Protein AF-W4V482-F1 (afdb_monomer_lite)

Organism: NCBI:txid1294263

Structure (mmCIF, N/CA/C/O backbone):
data_AF-W4V482-F1
#
_entry.id   AF-W4V482-F1
#
loop_
_atom_site.group_PDB
_atom_site.id
_atom_site.type_symbol
_atom_site.label_atom_id
_atom_site.label_alt_id
_atom_site.label_comp_id
_atom_site.label_asym_id
_atom_site.label_entity_id
_atom_site.label_seq_id
_atom_site.pdbx_PDB_ins_code
_atom_site.Cartn_x
_atom_site.Cartn_y
_atom_site.Cartn_z
_atom_site.occupancy
_atom_site.B_iso_or_equiv
_atom_site.auth_seq_id
_atom_site.auth_comp_id
_atom_site.auth_asym_id
_atom_site.auth_atom_id
_atom_site.pdbx_PDB_model_num
ATOM 1 N N . MET A 1 1 ? 12.097 -6.099 -26.259 1.00 54.50 1 MET A N 1
ATOM 2 C CA . MET A 1 1 ? 13.506 -5.660 -26.321 1.00 54.50 1 MET A CA 1
ATOM 3 C C . MET A 1 1 ? 14.181 -6.195 -25.082 1.00 54.50 1 MET A C 1
ATOM 5 O O . MET A 1 1 ? 13.628 -6.004 -24.007 1.00 54.50 1 MET A O 1
ATOM 9 N N . GLU A 1 2 ? 15.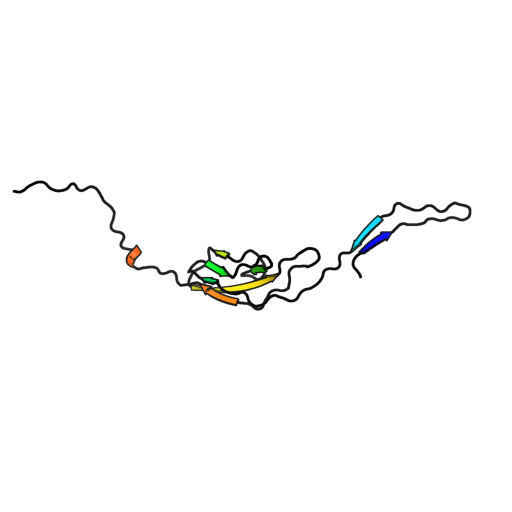287 -6.917 -25.224 1.00 67.75 2 GLU A N 1
ATOM 10 C CA . GLU A 1 2 ? 16.091 -7.333 -24.073 1.00 67.75 2 GLU A CA 1
ATOM 11 C C . GLU A 1 2 ? 16.817 -6.115 -23.491 1.00 67.75 2 GLU A C 1
ATOM 13 O O . GLU A 1 2 ? 17.141 -5.159 -24.208 1.00 67.75 2 GLU A O 1
ATOM 18 N N . GLY A 1 3 ? 17.001 -6.111 -22.171 1.00 71.81 3 GLY A N 1
ATOM 19 C CA . GLY A 1 3 ? 17.696 -5.028 -21.486 1.00 71.81 3 GLY A CA 1
ATOM 20 C C . GLY A 1 3 ? 19.156 -5.025 -21.911 1.00 71.81 3 GLY A C 1
ATOM 21 O O . GLY A 1 3 ? 19.752 -6.088 -22.056 1.00 71.81 3 GLY A O 1
ATOM 22 N N . GLY A 1 4 ? 19.734 -3.849 -22.130 1.00 80.06 4 GLY A N 1
ATOM 23 C CA . GLY A 1 4 ? 21.099 -3.765 -22.635 1.00 80.06 4 GLY A CA 1
ATOM 24 C C . GLY A 1 4 ? 21.568 -2.347 -22.914 1.00 80.06 4 GLY A C 1
ATOM 25 O O . GLY A 1 4 ? 20.787 -1.392 -22.905 1.00 80.06 4 GLY A O 1
ATOM 26 N N . ILE A 1 5 ? 22.872 -2.228 -23.149 1.00 86.06 5 ILE A N 1
ATOM 27 C CA . ILE A 1 5 ? 23.514 -1.003 -23.620 1.00 86.06 5 ILE A CA 1
ATOM 28 C C . ILE A 1 5 ? 23.703 -1.149 -25.126 1.00 86.06 5 ILE A C 1
ATOM 30 O O . ILE A 1 5 ? 24.362 -2.077 -25.589 1.00 86.06 5 ILE A O 1
ATOM 34 N N . TYR A 1 6 ? 23.116 -0.229 -25.878 1.00 88.69 6 TYR A N 1
ATOM 35 C CA . TYR A 1 6 ? 23.193 -0.186 -27.328 1.00 88.69 6 TYR A CA 1
ATOM 36 C C . TYR A 1 6 ? 24.152 0.926 -27.742 1.00 88.69 6 TYR A C 1
ATOM 38 O O . TYR A 1 6 ? 24.080 2.044 -27.225 1.00 88.69 6 TYR A O 1
ATOM 46 N N . TYR A 1 7 ? 25.040 0.610 -28.680 1.00 88.50 7 TYR A N 1
ATOM 47 C CA . TYR A 1 7 ? 26.017 1.539 -29.237 1.00 88.50 7 TYR A CA 1
ATOM 48 C C . TYR A 1 7 ? 25.620 1.867 -30.670 1.00 88.50 7 TYR A C 1
ATOM 50 O O . TYR A 1 7 ? 25.416 0.956 -31.472 1.00 88.50 7 TYR A O 1
ATOM 58 N N . TYR A 1 8 ? 25.533 3.151 -31.002 1.00 88.25 8 TYR A N 1
ATOM 59 C CA . TYR A 1 8 ? 25.344 3.588 -32.380 1.00 88.25 8 TYR A CA 1
ATOM 60 C C . TYR A 1 8 ? 26.412 4.607 -32.771 1.00 88.25 8 TYR A C 1
ATOM 62 O O . TYR A 1 8 ? 26.825 5.448 -31.972 1.00 88.25 8 TYR A O 1
ATOM 70 N N . TYR A 1 9 ? 26.875 4.496 -34.012 1.00 90.31 9 TYR A N 1
ATOM 71 C CA . TYR A 1 9 ? 27.755 5.451 -34.673 1.00 90.31 9 TYR A CA 1
ATOM 72 C C . TYR A 1 9 ? 27.462 5.409 -36.173 1.00 90.31 9 TYR A C 1
ATOM 74 O O . TYR A 1 9 ? 27.068 4.372 -36.710 1.00 90.31 9 TYR A O 1
ATOM 82 N N . CYS A 1 10 ? 27.627 6.537 -36.855 1.00 90.88 10 CYS A N 1
ATOM 83 C CA . CYS A 1 10 ? 27.490 6.597 -38.304 1.00 90.88 10 CYS A CA 1
ATOM 84 C C . CYS A 1 10 ? 28.866 6.407 -38.943 1.00 90.88 10 CYS A C 1
ATOM 86 O O . CYS A 1 10 ? 29.842 7.021 -38.511 1.00 90.88 10 CYS A O 1
ATOM 88 N N . LYS A 1 11 ? 28.938 5.579 -39.987 1.00 93.06 11 LYS A N 1
ATOM 89 C CA . LYS A 1 11 ? 30.116 5.453 -40.850 1.00 93.06 11 LYS A CA 1
ATOM 90 C C . LYS A 1 11 ? 29.823 6.162 -42.167 1.00 93.06 11 LYS A C 1
ATOM 92 O O . LYS A 1 11 ? 28.889 5.785 -42.868 1.00 93.06 11 LYS A O 1
ATOM 97 N N . LEU A 1 12 ? 30.617 7.172 -42.495 1.00 90.12 12 LEU A N 1
ATOM 98 C CA . LEU A 1 12 ? 30.524 7.912 -43.750 1.00 90.12 12 LEU A CA 1
ATOM 99 C C . LEU A 1 12 ? 31.642 7.436 -44.681 1.00 90.12 12 LEU A C 1
ATOM 101 O O . LEU A 1 12 ? 32.801 7.353 -44.275 1.00 90.12 12 LEU A O 1
ATOM 105 N N . SER A 1 13 ? 31.295 7.108 -45.923 1.00 89.69 13 SER A N 1
ATOM 106 C CA . SER A 1 13 ? 32.242 6.638 -46.939 1.00 89.69 13 SER A CA 1
ATOM 107 C C . SER A 1 13 ? 31.971 7.307 -48.279 1.00 89.69 13 SER A C 1
ATOM 109 O O . SER A 1 13 ? 30.818 7.377 -48.703 1.00 89.69 13 SER A O 1
ATOM 111 N N . ALA A 1 14 ? 33.034 7.732 -48.960 1.00 90.19 14 ALA A N 1
ATOM 112 C CA . ALA A 1 14 ? 32.999 8.240 -50.327 1.00 90.19 14 ALA A CA 1
ATOM 113 C C . ALA A 1 14 ? 34.051 7.501 -51.179 1.00 90.19 14 ALA A C 1
ATOM 115 O O . ALA A 1 14 ? 35.078 7.089 -50.634 1.00 90.19 14 ALA A O 1
ATOM 116 N N . PRO A 1 15 ? 33.827 7.301 -52.493 1.00 93.19 15 PRO A N 1
ATOM 117 C CA . PRO A 1 15 ? 34.799 6.635 -53.360 1.00 93.19 15 PRO A CA 1
ATOM 118 C C . PRO A 1 15 ? 36.168 7.327 -53.311 1.00 93.19 15 PRO A C 1
ATOM 120 O O . PRO A 1 15 ? 36.257 8.535 -53.507 1.00 93.19 15 PRO A O 1
ATOM 123 N N . GLY A 1 16 ? 37.231 6.565 -53.044 1.00 86.44 16 GLY A N 1
ATOM 124 C CA . GLY A 1 16 ? 38.604 7.084 -52.969 1.00 86.44 16 GLY A CA 1
ATOM 125 C C . GLY A 1 16 ? 38.973 7.802 -51.664 1.00 86.44 16 GLY A C 1
ATOM 126 O O . GLY A 1 16 ? 40.115 8.231 -51.533 1.00 86.44 16 GLY A O 1
ATOM 127 N N . ALA A 1 17 ? 38.054 7.911 -50.700 1.00 89.12 17 ALA A N 1
ATOM 128 C CA . ALA A 1 17 ? 38.327 8.459 -49.374 1.00 89.12 17 ALA A CA 1
ATOM 129 C C . ALA A 1 17 ? 38.371 7.352 -48.310 1.00 89.12 17 ALA A C 1
ATOM 131 O O . ALA A 1 17 ? 37.603 6.386 -48.364 1.00 89.12 17 ALA A O 1
ATOM 132 N N . GLU A 1 18 ? 39.232 7.518 -47.305 1.00 89.62 18 GLU A N 1
ATOM 133 C CA . GLU A 1 18 ? 39.174 6.693 -46.100 1.00 89.62 18 GLU A CA 1
ATOM 134 C C . GLU A 1 18 ? 37.852 6.958 -45.355 1.00 89.62 18 GLU A C 1
ATOM 136 O O . GLU A 1 18 ? 37.463 8.116 -45.174 1.00 89.62 18 GLU A O 1
ATOM 141 N N . PRO A 1 19 ? 37.111 5.914 -44.944 1.00 90.19 19 PRO A N 1
ATOM 142 C CA . PRO A 1 19 ? 35.843 6.098 -44.257 1.00 90.19 19 PRO A CA 1
ATOM 143 C C . PRO A 1 19 ? 36.052 6.657 -42.846 1.00 90.19 19 PRO A C 1
ATOM 145 O O . PRO A 1 19 ? 36.910 6.188 -42.102 1.00 90.19 19 PRO A O 1
ATOM 148 N N . VAL A 1 20 ? 35.194 7.593 -42.443 1.00 91.31 20 VAL A N 1
ATOM 149 C CA . VAL A 1 20 ? 35.236 8.225 -41.116 1.00 91.31 20 VAL A CA 1
ATOM 150 C C . VAL A 1 20 ? 34.024 7.784 -40.297 1.00 91.31 20 VAL A C 1
ATOM 152 O O . VAL A 1 20 ? 32.920 7.638 -40.827 1.00 91.31 20 VAL A O 1
ATOM 155 N N . CYS A 1 21 ? 34.226 7.559 -38.999 1.00 89.12 21 CYS A N 1
ATOM 156 C CA . CYS A 1 21 ? 33.159 7.229 -38.053 1.00 89.12 21 CYS A CA 1
ATOM 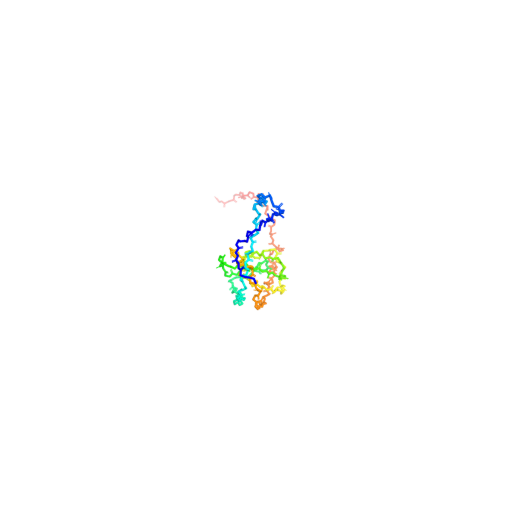157 C C . CYS A 1 21 ? 32.841 8.433 -37.157 1.00 89.12 21 CYS A C 1
ATOM 159 O O . CYS A 1 21 ? 33.743 9.177 -36.775 1.00 89.12 21 CYS A O 1
ATOM 161 N N . THR A 1 22 ? 31.571 8.618 -36.794 1.00 90.88 22 THR A N 1
ATOM 162 C CA . THR A 1 22 ? 31.182 9.597 -35.766 1.00 90.88 22 THR A CA 1
ATOM 163 C C . THR A 1 22 ? 31.606 9.131 -34.374 1.00 90.88 22 THR A C 1
ATOM 165 O O . THR A 1 22 ? 31.973 7.973 -34.167 1.00 90.88 22 THR A O 1
ATOM 168 N N . ASN A 1 23 ? 31.483 10.017 -33.385 1.00 88.88 23 ASN A N 1
ATOM 169 C CA . ASN A 1 23 ? 31.520 9.613 -31.986 1.00 88.88 23 ASN A CA 1
ATOM 170 C C . ASN A 1 23 ? 30.454 8.539 -31.706 1.00 88.88 23 ASN A C 1
ATOM 172 O O . ASN A 1 23 ? 29.371 8.540 -32.299 1.00 88.88 23 ASN A O 1
ATOM 176 N N . VAL A 1 24 ? 30.782 7.628 -30.792 1.00 90.69 24 VAL A N 1
ATOM 177 C CA . VAL A 1 24 ? 29.856 6.597 -30.326 1.00 90.69 24 VAL A CA 1
ATOM 178 C C . VAL A 1 24 ? 28.868 7.230 -29.357 1.00 90.69 24 VAL A C 1
ATOM 180 O O . VAL A 1 24 ? 29.260 7.928 -28.419 1.00 90.69 24 VAL A O 1
ATOM 183 N N . SER A 1 25 ? 27.589 6.954 -29.563 1.00 87.81 25 SER A N 1
ATOM 184 C CA . SER A 1 25 ? 26.525 7.313 -28.636 1.00 87.81 25 SER A CA 1
ATOM 185 C C . SER A 1 25 ? 25.937 6.056 -28.004 1.00 87.81 25 SER A C 1
ATOM 187 O O . SER A 1 25 ? 25.803 5.015 -28.653 1.00 87.81 25 SER A O 1
ATOM 189 N N . THR A 1 26 ? 25.608 6.149 -26.717 1.00 88.00 26 THR A N 1
ATOM 190 C CA . THR A 1 26 ? 25.116 5.029 -25.912 1.00 88.00 26 THR A CA 1
ATOM 191 C C . THR A 1 26 ? 23.650 5.227 -25.546 1.00 88.00 26 THR A C 1
ATOM 193 O O . THR A 1 26 ? 23.232 6.312 -25.145 1.00 88.00 26 THR A O 1
ATOM 196 N N . VAL A 1 27 ? 22.857 4.162 -25.670 1.00 85.44 27 VAL A N 1
ATOM 197 C CA . VAL A 1 27 ? 21.467 4.110 -25.199 1.00 85.44 27 VAL A CA 1
ATOM 198 C C . VAL A 1 27 ? 21.323 2.930 -24.253 1.00 85.44 27 VAL A C 1
ATOM 200 O O . VAL A 1 27 ? 21.572 1.789 -24.634 1.00 85.44 27 VAL A O 1
ATOM 203 N N . THR A 1 28 ? 20.897 3.194 -23.021 1.00 79.00 28 THR A N 1
ATOM 204 C CA . THR A 1 28 ? 20.632 2.146 -22.031 1.00 79.00 28 THR A CA 1
ATOM 205 C C . THR A 1 28 ? 19.144 1.829 -22.009 1.00 79.00 28 THR A C 1
ATOM 207 O O . THR A 1 28 ? 18.336 2.668 -21.614 1.00 79.00 28 THR A O 1
ATOM 210 N N . VAL A 1 29 ? 18.781 0.603 -22.379 1.00 78.56 29 VAL A N 1
ATOM 211 C CA . VAL A 1 29 ? 17.410 0.093 -22.272 1.00 78.56 29 VAL A CA 1
ATOM 212 C C . VAL A 1 29 ? 17.317 -0.763 -21.017 1.00 78.56 29 VAL A C 1
ATOM 214 O O . VAL A 1 29 ? 17.948 -1.816 -20.920 1.00 78.56 29 VAL A O 1
ATOM 217 N N . LYS A 1 30 ? 16.525 -0.319 -20.040 1.00 69.38 30 LYS A N 1
ATOM 218 C CA . LYS A 1 30 ? 16.211 -1.110 -18.846 1.00 69.38 30 LYS A CA 1
ATOM 219 C C . LYS A 1 30 ? 14.932 -1.900 -19.104 1.00 69.38 30 LYS A C 1
ATOM 221 O O . LYS A 1 30 ? 13.892 -1.305 -19.366 1.00 69.38 30 LYS A O 1
ATOM 226 N N . VAL A 1 31 ? 14.997 -3.227 -19.009 1.00 65.62 31 VAL A N 1
ATOM 227 C CA . VAL A 1 31 ? 13.788 -4.060 -18.995 1.00 65.62 31 VAL A CA 1
ATOM 228 C C . VAL A 1 31 ? 13.256 -4.105 -17.575 1.00 65.62 31 VAL A C 1
ATOM 230 O O . VAL A 1 31 ? 13.930 -4.584 -16.662 1.00 65.62 31 VAL A O 1
ATOM 233 N N . GLN A 1 32 ? 12.051 -3.573 -17.402 1.00 67.12 32 GLN A N 1
ATOM 234 C CA . GLN A 1 32 ? 11.344 -3.599 -16.133 1.00 67.12 32 GLN A CA 1
ATOM 235 C C . GLN A 1 32 ? 10.624 -4.932 -15.975 1.00 67.12 32 GLN A C 1
ATOM 237 O O . GLN A 1 32 ? 9.936 -5.388 -16.889 1.00 67.12 32 GLN A O 1
ATOM 242 N N . GLN A 1 33 ? 10.797 -5.565 -14.820 1.00 69.50 33 GLN A N 1
ATOM 243 C CA . GLN A 1 33 ? 10.148 -6.837 -14.524 1.00 69.50 33 GLN A CA 1
ATOM 244 C C . GLN A 1 33 ? 8.876 -6.599 -13.712 1.00 69.50 33 GLN A C 1
ATOM 246 O O . GLN A 1 33 ? 8.897 -5.966 -12.655 1.00 69.50 33 GLN A O 1
ATOM 251 N N . SER A 1 34 ? 7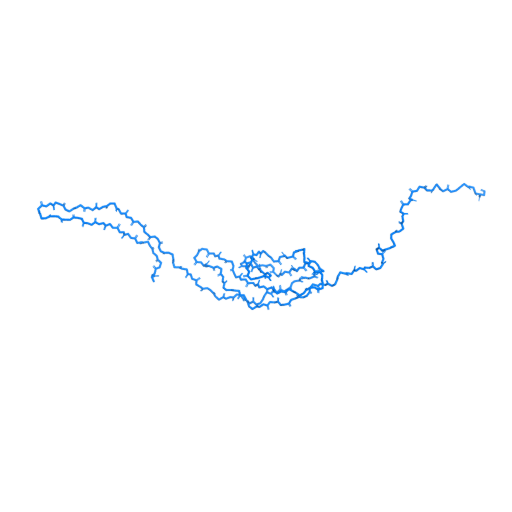.755 -7.124 -14.208 1.00 71.12 34 SER A N 1
ATOM 252 C CA . SER A 1 34 ? 6.496 -7.159 -13.468 1.00 71.12 34 SER A CA 1
ATOM 253 C C . SER A 1 34 ? 6.526 -8.282 -12.435 1.00 71.12 34 SER A C 1
ATOM 255 O O . SER A 1 34 ? 6.886 -9.414 -12.760 1.00 71.12 34 SER A O 1
ATOM 257 N N . ARG A 1 35 ? 6.078 -7.999 -11.212 1.00 84.75 35 ARG A N 1
ATOM 258 C CA . ARG A 1 35 ? 5.891 -8.996 -10.147 1.00 84.75 35 ARG A CA 1
ATOM 259 C C . ARG A 1 35 ? 4.426 -9.098 -9.741 1.00 84.75 35 ARG A C 1
ATOM 261 O O . ARG A 1 35 ? 3.663 -8.143 -9.897 1.00 84.75 35 ARG A O 1
ATOM 268 N N . LYS A 1 36 ? 4.051 -10.247 -9.177 1.00 91.38 36 LYS A N 1
ATOM 269 C CA . LYS A 1 36 ? 2.716 -10.464 -8.611 1.00 91.38 36 LYS A CA 1
ATOM 270 C C . LYS A 1 36 ? 2.475 -9.519 -7.424 1.00 91.38 36 LYS A C 1
ATOM 272 O O . LYS A 1 36 ? 3.410 -9.186 -6.694 1.00 91.38 36 LYS A O 1
ATOM 277 N N . ALA A 1 37 ? 1.223 -9.102 -7.247 1.00 95.31 37 ALA A N 1
ATOM 278 C CA . ALA A 1 37 ? 0.786 -8.361 -6.068 1.00 95.31 37 ALA A CA 1
ATOM 279 C C . ALA A 1 37 ? 1.024 -9.168 -4.774 1.00 95.31 37 ALA A C 1
ATOM 281 O O . ALA A 1 37 ? 0.975 -10.406 -4.812 1.00 95.31 37 ALA A O 1
ATOM 282 N N . PRO A 1 38 ? 1.267 -8.494 -3.636 1.00 96.88 38 PRO A N 1
ATOM 283 C CA . PRO A 1 38 ? 1.362 -9.164 -2.349 1.00 96.88 38 PRO A CA 1
ATOM 284 C C . PRO A 1 38 ? -0.008 -9.693 -1.887 1.00 96.88 38 PRO A C 1
ATOM 286 O O . PRO A 1 38 ? -1.048 -9.312 -2.435 1.00 96.88 38 PRO A O 1
ATOM 289 N N . PRO A 1 39 ? -0.029 -10.559 -0.858 1.00 97.56 39 PRO A N 1
ATOM 290 C CA . PRO A 1 39 ? -1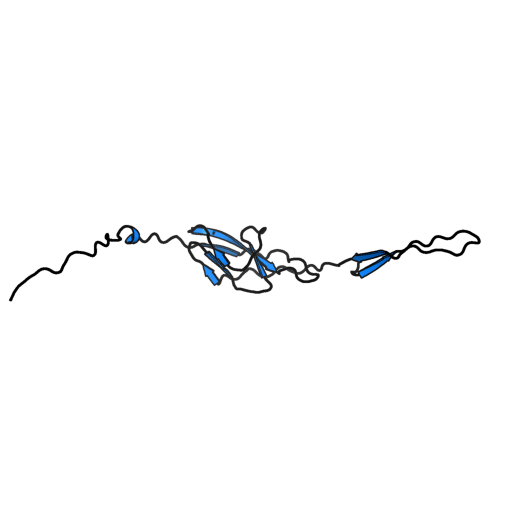.255 -10.920 -0.154 1.00 97.56 39 PRO A CA 1
ATOM 291 C C . PRO A 1 39 ? -1.960 -9.702 0.462 1.00 97.56 39 PRO A C 1
ATOM 293 O O . PRO A 1 39 ? -1.374 -8.626 0.596 1.00 97.56 39 PRO A O 1
ATOM 296 N N . VAL A 1 40 ? -3.212 -9.901 0.884 1.00 97.81 40 V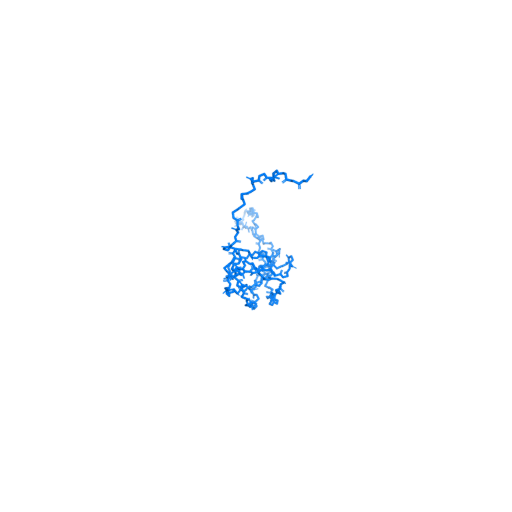AL A N 1
ATOM 297 C CA . VAL A 1 40 ? -3.971 -8.917 1.674 1.00 97.81 40 VAL A CA 1
ATOM 298 C C . VAL A 1 40 ? -3.138 -8.485 2.895 1.00 97.81 40 VAL A C 1
ATOM 300 O O . VAL A 1 40 ? -2.555 -9.351 3.557 1.00 97.81 40 VAL A O 1
ATOM 303 N N . PRO A 1 41 ? -3.060 -7.178 3.212 1.00 97.62 41 PRO A N 1
ATOM 304 C CA . PRO A 1 41 ? -2.304 -6.701 4.364 1.00 97.62 41 PRO A CA 1
ATOM 305 C C . PRO A 1 41 ? -2.843 -7.275 5.677 1.00 97.62 41 PRO A C 1
ATOM 307 O O . PRO A 1 41 ? -4.035 -7.537 5.828 1.00 97.62 41 PRO A O 1
ATOM 310 N N . VAL A 1 42 ? -1.953 -7.437 6.654 1.00 97.88 42 VAL A N 1
ATOM 311 C CA . VAL A 1 42 ? -2.294 -7.983 7.973 1.00 97.88 42 VAL A CA 1
ATOM 312 C C . VAL A 1 42 ? -2.449 -6.840 8.970 1.00 97.88 42 VAL A C 1
ATOM 314 O O . VAL A 1 42 ? -1.512 -6.070 9.182 1.00 97.88 42 VAL A O 1
ATOM 317 N N . LEU A 1 43 ? -3.625 -6.738 9.590 1.00 98.06 43 LEU A N 1
ATOM 318 C CA . LEU A 1 43 ? -3.896 -5.776 10.660 1.00 98.06 43 LEU A CA 1
ATOM 319 C C . LEU A 1 43 ? -3.171 -6.184 11.950 1.00 98.06 43 LEU A C 1
ATOM 321 O O . LEU A 1 43 ? -3.249 -7.341 12.357 1.00 98.06 43 LEU A O 1
ATOM 325 N N . VAL A 1 44 ? -2.513 -5.229 12.610 1.00 98.12 44 VAL A N 1
ATOM 326 C CA . VAL A 1 44 ? -1.881 -5.419 13.928 1.00 98.12 44 VAL A CA 1
ATOM 327 C C . VAL A 1 44 ? -2.691 -4.741 15.026 1.00 98.12 44 VAL A C 1
ATOM 329 O O . VAL A 1 44 ? -2.995 -5.367 16.038 1.00 98.12 44 VAL A O 1
ATOM 332 N N . SER A 1 45 ? -3.057 -3.470 14.846 1.00 97.00 45 SER A N 1
ATOM 333 C CA . SER A 1 45 ? -3.865 -2.738 15.823 1.00 97.00 45 SER A CA 1
ATOM 334 C C . SER A 1 45 ? -4.718 -1.657 15.169 1.00 97.00 45 SER A C 1
ATOM 336 O O . SER A 1 45 ? -4.436 -1.183 14.065 1.00 97.00 45 SER A O 1
ATOM 338 N N . ILE A 1 46 ? -5.788 -1.279 15.865 1.00 97.31 46 ILE A N 1
ATOM 339 C CA . ILE A 1 46 ? -6.711 -0.232 15.442 1.00 97.31 46 ILE A CA 1
ATOM 340 C C . ILE A 1 46 ? -7.147 0.592 16.653 1.00 97.31 46 ILE A C 1
ATOM 342 O O . ILE A 1 46 ? -7.466 0.044 17.708 1.00 97.31 46 ILE A O 1
ATOM 346 N N . THR A 1 47 ? -7.141 1.912 16.506 1.00 96.38 47 THR A N 1
ATOM 347 C CA . THR A 1 47 ? -7.637 2.874 17.502 1.00 96.38 47 THR A CA 1
ATOM 348 C C . THR A 1 47 ? -8.776 3.693 16.877 1.00 96.38 47 THR A C 1
ATOM 350 O O . THR A 1 47 ? -9.152 3.452 15.722 1.00 96.38 47 THR A O 1
ATOM 353 N N . PRO A 1 48 ? -9.386 4.650 17.600 1.00 97.19 48 PRO A N 1
ATOM 354 C CA . PRO A 1 48 ? -10.340 5.566 16.982 1.00 97.19 48 PRO A CA 1
ATOM 355 C C . PRO A 1 48 ? -9.733 6.421 15.862 1.00 97.19 48 PRO A C 1
ATOM 357 O O . PRO A 1 48 ? -10.439 6.847 14.961 1.00 97.19 48 PRO A O 1
ATOM 360 N N . ASP A 1 49 ? -8.429 6.661 15.896 1.00 97.25 49 ASP A N 1
ATOM 361 C CA . ASP A 1 49 ? -7.740 7.612 15.026 1.00 97.25 49 ASP A CA 1
ATOM 362 C C . ASP A 1 49 ? -6.526 7.027 14.297 1.00 97.25 49 ASP A C 1
ATOM 364 O O . ASP A 1 49 ? -5.807 7.758 13.609 1.00 97.25 49 ASP A O 1
ATOM 368 N N . SER A 1 50 ? -6.286 5.719 14.414 1.00 97.56 50 SER A N 1
ATOM 369 C CA . SER A 1 50 ? -5.160 5.074 13.755 1.00 97.56 50 SER A CA 1
ATOM 370 C C . SER A 1 50 ? -5.402 3.623 13.349 1.00 97.56 50 SER A C 1
ATOM 372 O O . SER A 1 50 ? -6.213 2.906 13.937 1.00 97.56 50 SER A O 1
ATOM 374 N N . ILE A 1 51 ? -4.663 3.200 12.325 1.00 98.50 51 ILE A N 1
ATOM 375 C CA . ILE A 1 51 ? -4.546 1.819 11.852 1.00 98.50 51 ILE A CA 1
ATOM 376 C C . ILE A 1 51 ? -3.053 1.494 11.782 1.00 98.50 51 ILE A C 1
ATOM 378 O O . ILE A 1 51 ? -2.288 2.242 11.170 1.00 98.50 51 ILE A O 1
ATOM 382 N N . THR A 1 52 ? -2.651 0.369 12.373 1.00 98.38 52 THR A N 1
ATOM 383 C CA . THR A 1 52 ? -1.288 -0.168 12.264 1.00 98.38 52 THR A CA 1
ATOM 384 C C . THR A 1 52 ? -1.327 -1.545 11.616 1.00 98.38 52 THR A C 1
ATOM 386 O O . THR A 1 52 ? -2.041 -2.443 12.070 1.00 98.38 52 THR A O 1
ATOM 389 N N . LEU A 1 53 ? -0.550 -1.708 10.550 1.00 98.50 53 LEU A N 1
ATOM 390 C CA . LEU A 1 53 ? -0.390 -2.955 9.806 1.00 98.50 53 LEU A CA 1
ATOM 391 C C . LEU A 1 53 ? 0.908 -3.656 10.207 1.00 98.50 53 LEU A C 1
ATOM 393 O O . LEU A 1 53 ? 1.776 -3.065 10.849 1.00 98.50 53 LEU A O 1
ATOM 397 N N . LYS A 1 54 ? 1.053 -4.922 9.815 1.00 98.06 54 LYS A N 1
ATOM 398 C CA . LYS A 1 54 ? 2.308 -5.653 9.995 1.00 98.06 54 LYS A CA 1
ATOM 399 C C . LYS A 1 54 ? 3.427 -4.940 9.236 1.00 98.06 54 LYS A C 1
ATOM 401 O O . LYS A 1 54 ? 3.305 -4.697 8.039 1.00 98.06 54 LYS A O 1
ATOM 406 N N . ASP A 1 55 ? 4.512 -4.628 9.931 1.00 95.56 55 ASP A N 1
ATOM 407 C CA . ASP A 1 55 ? 5.673 -4.011 9.300 1.00 95.56 55 ASP A CA 1
ATOM 408 C C . ASP A 1 55 ? 6.444 -5.039 8.456 1.00 95.56 55 ASP A C 1
ATOM 410 O O . ASP A 1 55 ? 6.720 -6.155 8.905 1.00 95.56 55 ASP A O 1
ATOM 414 N N . ASP A 1 56 ? 6.747 -4.659 7.219 1.00 95.62 56 ASP A N 1
ATOM 415 C CA . ASP A 1 56 ? 7.552 -5.415 6.262 1.00 95.62 56 ASP A CA 1
ATOM 416 C C . ASP A 1 56 ? 8.283 -4.400 5.383 1.00 95.62 56 ASP A C 1
ATOM 418 O O . ASP A 1 56 ? 7.656 -3.599 4.690 1.00 95.62 56 ASP A O 1
ATOM 422 N N . GLN A 1 57 ? 9.615 -4.444 5.401 1.00 93.50 57 GLN A N 1
ATOM 423 C CA . GLN A 1 57 ? 10.471 -3.490 4.692 1.00 93.50 57 GLN A CA 1
ATOM 424 C C . GLN A 1 57 ? 10.280 -3.509 3.170 1.00 93.50 57 GLN A C 1
ATOM 426 O O . GLN A 1 57 ? 10.678 -2.567 2.487 1.00 93.50 57 GLN A O 1
ATOM 431 N N . ASN A 1 58 ? 9.678 -4.568 2.628 1.00 95.19 58 ASN A N 1
ATOM 432 C CA . ASN A 1 58 ? 9.422 -4.699 1.201 1.00 95.19 58 ASN A CA 1
ATOM 433 C C . ASN A 1 58 ? 8.024 -4.229 0.800 1.00 95.19 58 ASN A C 1
ATOM 435 O O . ASN A 1 58 ? 7.715 -4.262 -0.393 1.00 95.19 58 ASN A O 1
ATOM 439 N N . LEU A 1 59 ? 7.176 -3.823 1.751 1.00 97.44 59 LEU A N 1
ATOM 440 C CA . LEU A 1 59 ? 5.808 -3.388 1.501 1.00 97.44 59 LEU A CA 1
ATOM 441 C C . LEU A 1 59 ? 5.621 -1.898 1.772 1.00 97.44 59 LEU A C 1
ATOM 443 O O . LEU A 1 59 ? 6.157 -1.318 2.711 1.00 97.44 59 LEU A O 1
ATOM 447 N N . GLU A 1 60 ? 4.768 -1.300 0.956 1.00 98.12 60 GLU A N 1
ATOM 448 C CA . GLU A 1 60 ? 4.164 -0.005 1.218 1.00 98.12 60 GLU A CA 1
ATOM 449 C C . GLU A 1 60 ? 2.644 -0.120 1.134 1.00 98.12 60 GLU A C 1
ATOM 451 O O . GLU A 1 60 ? 2.089 -0.996 0.462 1.00 98.12 60 GLU A O 1
ATOM 456 N N . TYR A 1 61 ? 1.965 0.783 1.830 1.00 98.62 61 TYR A N 1
ATOM 457 C CA . TYR A 1 61 ? 0.537 0.713 2.081 1.00 98.62 61 TYR A CA 1
ATOM 458 C C . TYR A 1 61 ? -0.172 1.992 1.664 1.00 98.62 61 TYR A C 1
ATOM 460 O O . TYR A 1 61 ? 0.406 3.081 1.678 1.00 98.62 61 TYR A O 1
ATOM 468 N N . SER A 1 62 ? -1.454 1.876 1.331 1.00 98.62 62 SER A N 1
ATOM 469 C CA . SER A 1 62 ? -2.272 3.009 0.906 1.00 98.62 62 SER A CA 1
ATOM 470 C C . SER A 1 62 ? -3.719 2.879 1.373 1.00 98.62 62 SER A C 1
ATOM 472 O O . SER A 1 62 ? -4.264 1.778 1.374 1.00 98.62 62 SER A O 1
ATOM 474 N N . LEU A 1 63 ? -4.348 4.010 1.725 1.00 98.31 63 LEU A N 1
ATOM 475 C CA . LEU A 1 63 ? -5.792 4.080 2.011 1.00 98.31 63 LEU A CA 1
ATOM 476 C C . LEU A 1 63 ? -6.638 4.477 0.792 1.00 98.31 63 LEU A C 1
ATOM 478 O O . LEU A 1 63 ? -7.858 4.354 0.815 1.00 98.31 63 LEU A O 1
ATOM 482 N N . ASP A 1 64 ? -6.003 5.010 -0.253 1.00 96.69 64 ASP A N 1
ATOM 483 C CA . ASP A 1 64 ? -6.666 5.552 -1.446 1.00 96.69 64 ASP A CA 1
ATOM 484 C C . ASP A 1 64 ? -6.194 4.882 -2.749 1.00 96.69 64 ASP A C 1
ATOM 486 O O . ASP A 1 64 ? -6.649 5.248 -3.833 1.00 96.69 64 ASP A O 1
ATOM 490 N N . GLY A 1 65 ? -5.267 3.921 -2.650 1.00 96.00 65 GLY A N 1
ATOM 491 C CA . GLY A 1 65 ? -4.623 3.247 -3.779 1.00 96.00 65 GLY A CA 1
ATOM 492 C C . GLY A 1 65 ? -3.680 4.149 -4.586 1.00 96.00 65 GLY A C 1
ATOM 493 O O . GLY A 1 65 ? -3.194 3.739 -5.639 1.00 96.00 65 GLY A O 1
ATOM 494 N N . LYS A 1 66 ? -3.424 5.383 -4.132 1.00 95.88 66 LYS A N 1
ATOM 495 C CA . LYS A 1 66 ? -2.680 6.412 -4.877 1.00 95.88 66 LYS A CA 1
ATOM 496 C C . LYS A 1 66 ? -1.455 6.893 -4.116 1.00 95.88 66 LYS A C 1
ATOM 498 O O . LYS A 1 66 ? -0.387 7.042 -4.704 1.00 95.88 66 LYS A O 1
ATOM 503 N N . LYS A 1 67 ? -1.599 7.142 -2.815 1.00 97.44 67 LYS A N 1
ATOM 504 C CA . LYS A 1 67 ? -0.534 7.615 -1.931 1.00 97.44 67 LYS A CA 1
ATOM 505 C C . LYS A 1 67 ? -0.034 6.456 -1.086 1.00 97.44 67 LYS A C 1
ATOM 507 O O . LYS A 1 67 ? -0.783 5.931 -0.261 1.00 97.44 67 LYS A O 1
ATOM 512 N N . TRP A 1 68 ? 1.224 6.091 -1.292 1.00 97.88 68 TRP A N 1
ATOM 513 C CA . TRP A 1 68 ? 1.861 4.937 -0.667 1.00 97.88 68 TRP A CA 1
ATOM 514 C C . TRP A 1 68 ? 2.841 5.385 0.416 1.00 97.88 68 TRP A C 1
ATOM 516 O O . TRP A 1 68 ? 3.550 6.376 0.240 1.00 97.88 68 TRP A O 1
ATOM 526 N N . ARG A 1 69 ? 2.807 4.718 1.572 1.00 97.88 69 ARG A N 1
ATOM 527 C CA . ARG A 1 69 ? 3.637 5.026 2.745 1.00 97.88 69 ARG A CA 1
ATOM 528 C C . ARG A 1 69 ? 3.798 3.804 3.654 1.00 97.88 69 ARG A C 1
ATOM 530 O O . ARG A 1 69 ? 3.320 2.723 3.328 1.00 97.88 69 ARG A O 1
ATOM 537 N N . GLY A 1 70 ? 4.470 3.980 4.789 1.00 97.88 70 GLY A N 1
ATOM 538 C CA . GLY A 1 70 ? 4.670 2.927 5.789 1.00 97.88 70 GLY A CA 1
ATOM 539 C C . GLY A 1 70 ? 3.378 2.410 6.454 1.00 97.88 70 GLY A C 1
ATOM 540 O O . GLY A 1 70 ? 2.281 2.889 6.157 1.00 97.88 70 GLY A O 1
ATOM 541 N N . PRO A 1 71 ? 3.499 1.445 7.383 1.00 98.25 71 PRO A N 1
ATOM 542 C CA . PRO A 1 71 ? 2.378 0.650 7.904 1.00 98.25 71 PRO A CA 1
ATOM 543 C C . PRO A 1 71 ? 1.465 1.375 8.904 1.00 98.25 71 PRO A C 1
ATOM 545 O O . PRO A 1 71 ? 0.452 0.808 9.317 1.00 98.25 71 PRO A O 1
ATOM 548 N N . VAL A 1 72 ? 1.817 2.595 9.322 1.00 98.31 72 VAL A N 1
ATOM 549 C CA . VAL A 1 72 ? 1.090 3.356 10.347 1.00 98.31 72 VAL A CA 1
ATOM 550 C C . VAL A 1 72 ? 0.315 4.502 9.706 1.00 98.31 72 VAL A C 1
ATOM 552 O O . VAL A 1 72 ? 0.874 5.378 9.041 1.00 98.31 72 VAL A O 1
ATOM 555 N N . PHE A 1 73 ? -0.988 4.521 9.957 1.00 98.25 73 PHE A N 1
ATOM 556 C CA . PHE A 1 73 ? -1.907 5.566 9.531 1.00 98.25 73 PHE A CA 1
ATOM 557 C C . PHE A 1 73 ? -2.483 6.232 10.773 1.00 98.25 73 PHE A C 1
ATOM 559 O O . PHE A 1 73 ? -3.214 5.581 11.504 1.00 98.25 73 PHE A O 1
ATOM 566 N N . SER A 1 74 ? -2.162 7.502 11.015 1.00 97.81 74 SER A N 1
ATOM 567 C CA . SER A 1 74 ? -2.686 8.308 12.126 1.00 97.81 74 SER A CA 1
ATOM 568 C C . SER A 1 74 ? -3.572 9.451 11.620 1.00 97.81 74 SER A C 1
ATOM 570 O O . SER A 1 74 ? -3.606 9.736 10.419 1.00 97.81 74 SER A O 1
ATOM 572 N N . GLY A 1 75 ? -4.296 10.108 12.533 1.00 96.75 75 GLY A N 1
ATOM 573 C CA . GLY A 1 75 ? -5.182 11.230 12.203 1.00 96.75 75 GLY A CA 1
ATOM 574 C C . GLY A 1 75 ? -6.450 10.808 11.458 1.00 96.75 75 GLY A C 1
ATOM 575 O O . GLY A 1 75 ? -7.010 11.592 10.694 1.00 96.75 75 GLY A O 1
ATOM 576 N N . LEU A 1 76 ? -6.879 9.559 11.638 1.00 97.19 76 LEU A N 1
ATOM 577 C CA . LEU A 1 76 ? -8.087 9.024 11.026 1.00 97.19 76 LEU A CA 1
ATOM 578 C C . LEU A 1 76 ? -9.334 9.479 11.789 1.00 97.19 76 LEU A C 1
ATOM 580 O O . LEU A 1 76 ? -9.305 9.754 12.986 1.00 97.19 76 LEU A O 1
ATOM 584 N N . THR A 1 77 ? -10.460 9.543 11.088 1.00 97.12 77 THR A N 1
ATOM 585 C CA . THR A 1 77 ? -11.768 9.772 11.707 1.00 97.12 77 THR A CA 1
ATOM 586 C C . THR A 1 77 ? -12.232 8.517 12.466 1.00 97.12 77 THR A C 1
ATOM 588 O O . THR A 1 77 ? -12.171 7.425 11.892 1.00 97.12 77 THR A O 1
ATOM 591 N N . PRO A 1 78 ? -12.723 8.651 13.713 1.00 97.06 78 PRO A N 1
ATOM 592 C CA . PRO A 1 78 ? -13.375 7.573 14.462 1.00 97.06 78 PRO A CA 1
ATOM 593 C C . PRO A 1 78 ? -14.606 6.996 13.774 1.00 97.06 78 PRO A C 1
ATOM 595 O O . PRO A 1 78 ? -15.248 7.666 12.967 1.00 97.06 78 PRO A O 1
ATOM 598 N N . ASP A 1 79 ? -14.934 5.750 14.112 1.00 96.25 79 ASP A N 1
ATOM 599 C CA . ASP A 1 79 ? -16.086 5.007 13.583 1.00 96.25 79 ASP A CA 1
ATOM 600 C C . ASP A 1 79 ? -16.206 5.038 12.043 1.00 96.25 79 ASP A C 1
ATOM 602 O O . ASP A 1 79 ? -17.298 4.994 11.478 1.00 96.25 79 ASP A O 1
ATOM 606 N N . THR A 1 80 ? -15.073 5.109 11.341 1.00 97.62 80 THR A N 1
ATOM 607 C CA . THR A 1 80 ? -15.014 5.286 9.886 1.00 97.62 80 THR A CA 1
ATOM 608 C C . THR A 1 80 ? -14.394 4.064 9.227 1.00 97.62 80 THR A C 1
ATOM 610 O O . THR A 1 80 ? -13.405 3.508 9.706 1.00 97.62 80 THR A O 1
ATOM 613 N N . THR A 1 81 ? -14.994 3.628 8.120 1.00 98.31 81 THR A N 1
ATOM 614 C CA . THR A 1 81 ? -14.487 2.494 7.341 1.00 98.31 81 THR A CA 1
ATOM 615 C C . THR A 1 81 ? -13.402 2.968 6.382 1.00 98.31 81 THR A C 1
ATOM 617 O O . THR A 1 81 ? -13.622 3.895 5.605 1.00 98.31 81 THR A O 1
ATOM 620 N N . TYR A 1 82 ? -12.254 2.302 6.414 1.00 98.31 82 TYR A N 1
ATOM 621 C CA . TYR A 1 82 ? -11.127 2.513 5.516 1.00 98.31 82 TYR A CA 1
ATOM 622 C C . TYR A 1 82 ? -10.847 1.245 4.720 1.00 98.31 82 TYR A C 1
ATOM 624 O O . TYR A 1 82 ? -11.038 0.127 5.200 1.00 98.31 82 TYR A O 1
ATOM 632 N N . THR A 1 83 ? -10.358 1.440 3.500 1.00 98.38 83 THR A N 1
ATOM 633 C CA . THR A 1 83 ? -9.840 0.361 2.660 1.00 98.38 83 THR A CA 1
ATOM 634 C C . THR A 1 83 ? -8.331 0.487 2.607 1.00 98.38 83 THR A C 1
ATOM 636 O O . THR A 1 83 ? -7.824 1.562 2.314 1.00 98.38 83 THR A O 1
ATOM 639 N N . VAL A 1 84 ? -7.618 -0.589 2.907 1.00 98.50 84 VAL A N 1
ATOM 640 C CA . VAL A 1 84 ? -6.162 -0.622 2.977 1.00 98.50 84 VAL A CA 1
ATOM 641 C C . VAL A 1 84 ? -5.633 -1.549 1.893 1.00 98.50 84 VAL A C 1
ATOM 643 O O . VAL A 1 84 ? -6.052 -2.700 1.793 1.00 98.50 84 VAL A O 1
ATOM 646 N N . TYR A 1 85 ? -4.672 -1.064 1.120 1.00 98.69 85 TYR A N 1
ATOM 647 C CA . TYR A 1 85 ? -3.960 -1.833 0.106 1.00 98.69 85 TYR A CA 1
ATOM 648 C C . TYR A 1 85 ? -2.499 -1.983 0.501 1.00 98.69 85 TYR A C 1
ATOM 650 O O . TYR A 1 85 ? -1.930 -1.063 1.090 1.00 98.69 85 TYR A O 1
ATOM 658 N N . ALA A 1 86 ? -1.884 -3.100 0.124 1.00 98.44 86 ALA A N 1
ATOM 659 C CA . ALA A 1 86 ? -0.439 -3.276 0.139 1.00 98.44 86 ALA A CA 1
ATOM 660 C C . ALA A 1 86 ? 0.085 -3.392 -1.292 1.00 98.44 86 ALA A C 1
ATOM 662 O O . ALA A 1 86 ? -0.590 -3.921 -2.171 1.00 98.44 86 ALA A O 1
ATOM 663 N N . ARG A 1 87 ? 1.309 -2.946 -1.536 1.00 97.88 87 ARG A N 1
ATOM 664 C CA . ARG A 1 87 ? 2.075 -3.335 -2.721 1.00 97.88 87 ARG A CA 1
ATOM 665 C C . ARG A 1 87 ? 3.527 -3.503 -2.325 1.00 97.88 87 ARG A C 1
ATOM 667 O O . ARG A 1 87 ? 3.979 -2.911 -1.348 1.00 97.88 87 ARG A O 1
ATOM 674 N N . TYR A 1 88 ? 4.263 -4.292 -3.088 1.00 96.44 88 TYR A N 1
ATOM 675 C CA . TYR A 1 88 ? 5.699 -4.335 -2.900 1.00 96.44 88 TYR A CA 1
ATOM 676 C C . TYR A 1 88 ? 6.340 -3.028 -3.393 1.00 96.44 88 TYR A C 1
ATOM 678 O O . TYR A 1 88 ? 5.936 -2.494 -4.431 1.00 96.44 88 TYR A O 1
ATOM 686 N N . VAL A 1 89 ? 7.361 -2.545 -2.679 1.00 94.94 89 VAL A N 1
ATOM 687 C CA . VAL A 1 89 ? 8.144 -1.344 -3.024 1.00 94.94 89 VAL A CA 1
ATOM 688 C C . VAL A 1 89 ? 9.035 -1.636 -4.227 1.00 94.94 89 VAL A C 1
ATOM 690 O O . VAL A 1 89 ? 9.594 -2.733 -4.337 1.00 94.94 89 VAL A O 1
ATOM 693 N N . GLY A 1 90 ? 9.129 -0.715 -5.187 1.00 90.69 90 GLY A N 1
ATOM 694 C CA . GLY A 1 90 ? 10.035 -0.866 -6.332 1.00 90.69 90 GLY A CA 1
ATOM 695 C C . GLY A 1 90 ? 11.496 -1.003 -5.886 1.00 90.69 90 GLY A C 1
ATOM 696 O O . GLY A 1 90 ? 11.931 -0.307 -4.972 1.00 90.69 90 GLY A O 1
ATOM 697 N N . TYR A 1 91 ? 12.256 -1.899 -6.516 1.00 83.88 91 TYR A N 1
ATOM 698 C CA . TYR A 1 91 ? 13.674 -2.098 -6.210 1.00 83.88 91 TYR A CA 1
ATOM 699 C C . TYR A 1 91 ? 14.471 -2.447 -7.466 1.00 83.88 91 TYR A C 1
ATOM 701 O O . TYR A 1 91 ? 14.119 -3.367 -8.202 1.00 83.88 91 TYR A O 1
ATOM 709 N N . PHE A 1 92 ? 15.574 -1.730 -7.693 1.00 84.00 92 PHE A N 1
ATOM 710 C CA . PHE A 1 92 ? 16.469 -1.903 -8.840 1.00 84.00 92 PHE A CA 1
ATOM 711 C C . PHE A 1 92 ? 15.746 -1.824 -10.202 1.00 84.00 92 PHE A C 1
ATOM 713 O O . PHE A 1 92 ? 15.456 -0.725 -10.671 1.00 84.00 92 PHE A O 1
ATOM 720 N N . ASN A 1 93 ? 15.466 -2.960 -10.846 1.00 81.38 93 ASN A N 1
ATOM 721 C CA . ASN A 1 93 ? 14.747 -3.071 -12.122 1.00 81.38 93 ASN A CA 1
ATOM 722 C C . ASN A 1 93 ? 13.275 -3.510 -11.964 1.00 81.38 93 ASN A C 1
ATOM 724 O O . ASN A 1 93 ? 12.604 -3.777 -12.964 1.00 81.38 93 ASN A O 1
ATOM 728 N N . TYR A 1 94 ? 12.776 -3.591 -10.730 1.00 81.06 94 TYR A N 1
ATOM 729 C CA . TYR A 1 94 ? 11.380 -3.875 -10.420 1.00 81.06 94 TYR A CA 1
ATOM 730 C C . TYR A 1 94 ? 10.632 -2.585 -10.095 1.00 81.06 94 TYR A C 1
ATOM 732 O O . TYR A 1 94 ? 10.972 -1.881 -9.144 1.00 81.06 94 TYR A O 1
ATOM 740 N N . GLU A 1 95 ? 9.566 -2.319 -10.840 1.00 88.50 95 GLU A N 1
ATOM 741 C CA . GLU A 1 95 ? 8.571 -1.308 -10.475 1.00 88.50 95 GLU A CA 1
ATOM 742 C C . GLU A 1 95 ? 7.776 -1.748 -9.228 1.00 88.50 95 GLU A C 1
ATOM 744 O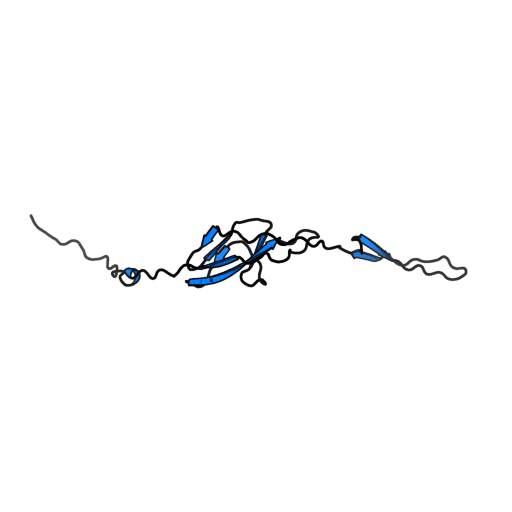 O . GLU A 1 95 ? 7.752 -2.943 -8.882 1.00 88.50 95 GLU A O 1
ATOM 749 N N . PRO A 1 96 ? 7.100 -0.823 -8.517 1.00 93.25 96 PRO A N 1
ATOM 750 C CA . PRO A 1 96 ? 6.095 -1.185 -7.526 1.00 93.25 96 PRO A CA 1
ATOM 751 C C . PRO A 1 96 ? 5.126 -2.226 -8.093 1.00 93.25 96 PRO A C 1
ATOM 753 O O . PRO A 1 96 ? 4.735 -2.155 -9.259 1.00 93.25 96 PRO A O 1
ATOM 756 N N . SER A 1 97 ? 4.774 -3.238 -7.298 1.00 94.50 97 SER A N 1
ATOM 757 C CA . SER A 1 97 ? 3.807 -4.230 -7.781 1.00 94.50 97 SER A CA 1
ATOM 758 C C . SER A 1 97 ? 2.433 -3.589 -7.989 1.00 94.50 97 SER A C 1
ATOM 760 O O . SER A 1 97 ? 2.153 -2.490 -7.502 1.00 94.50 97 SER A O 1
ATOM 762 N N . LEU A 1 98 ? 1.527 -4.336 -8.619 1.00 94.88 98 LEU A N 1
ATOM 763 C CA . LEU A 1 98 ? 0.102 -4.063 -8.455 1.00 94.88 98 LEU A CA 1
ATOM 764 C C . LEU A 1 98 ? -0.283 -4.117 -6.968 1.00 94.88 98 LEU A C 1
ATOM 766 O O . LEU A 1 98 ? 0.392 -4.767 -6.159 1.00 94.88 98 LEU A O 1
ATOM 770 N N . ALA A 1 99 ? -1.364 -3.419 -6.634 1.00 97.62 99 ALA A N 1
ATOM 771 C CA . ALA A 1 99 ? -1.957 -3.462 -5.308 1.00 97.62 99 ALA A CA 1
ATOM 772 C C . ALA A 1 99 ? -2.488 -4.870 -4.993 1.00 97.62 99 ALA A C 1
ATOM 774 O O . ALA A 1 99 ? -2.936 -5.589 -5.887 1.00 97.62 99 ALA A O 1
ATOM 775 N N . SER A 1 100 ? -2.436 -5.246 -3.719 1.00 98.12 100 SER A N 1
ATOM 776 C CA . SER A 1 100 ? -3.113 -6.417 -3.177 1.00 98.12 100 SER A CA 1
ATOM 777 C C . SER A 1 100 ? -4.628 -6.293 -3.314 1.00 98.12 100 SER A C 1
ATOM 779 O O . SER A 1 100 ? -5.172 -5.206 -3.522 1.00 98.12 100 SER A O 1
ATOM 781 N N . GLU A 1 101 ? -5.315 -7.401 -3.047 1.00 98.06 101 GLU A N 1
ATOM 782 C CA . GLU A 1 101 ? -6.714 -7.342 -2.631 1.00 98.06 101 GLU A CA 1
ATOM 783 C C . GLU A 1 101 ? -6.865 -6.446 -1.378 1.00 98.06 101 GLU A C 1
ATOM 785 O O . GLU A 1 101 ? -5.945 -6.387 -0.543 1.00 98.06 101 GLU A O 1
ATOM 790 N N . PRO A 1 102 ? -7.986 -5.715 -1.246 1.00 97.81 102 PRO A N 1
ATOM 791 C CA . PRO A 1 102 ? -8.184 -4.753 -0.172 1.00 97.81 102 PRO A CA 1
ATOM 792 C C . PRO A 1 102 ? -8.434 -5.422 1.182 1.00 97.81 102 PRO A C 1
ATOM 794 O O . PRO A 1 102 ? -9.195 -6.381 1.297 1.00 97.81 102 PRO A O 1
ATOM 797 N N . LEU A 1 103 ? -7.887 -4.825 2.238 1.00 98.19 103 LEU A N 1
ATOM 798 C CA . LEU A 1 103 ? -8.322 -5.051 3.613 1.00 98.19 103 LEU A CA 1
ATOM 799 C C . LEU A 1 103 ? -9.283 -3.930 4.025 1.00 98.19 103 LEU A C 1
ATOM 801 O O . LEU A 1 103 ? -8.899 -2.763 4.077 1.00 98.19 103 LEU A O 1
ATOM 805 N N . VAL A 1 104 ? -10.523 -4.279 4.359 1.00 98.31 104 VAL A N 1
ATOM 806 C CA . VAL A 1 104 ? -11.524 -3.322 4.851 1.00 98.31 104 VAL A CA 1
ATOM 807 C C . VAL A 1 104 ? -11.550 -3.355 6.377 1.00 98.31 104 VAL A C 1
ATOM 809 O O . VAL A 1 104 ? -11.773 -4.406 6.973 1.00 98.31 104 VAL A O 1
ATOM 812 N N . VAL A 1 105 ? -11.330 -2.206 7.017 1.00 97.38 105 VAL A N 1
ATOM 813 C CA . VAL A 1 105 ? -11.325 -2.062 8.483 1.00 97.38 105 VAL A CA 1
ATOM 814 C C . VAL A 1 105 ? -12.117 -0.838 8.912 1.00 97.38 105 VAL A C 1
ATOM 816 O O . VAL A 1 105 ? -12.190 0.147 8.182 1.00 97.38 105 VAL A O 1
ATOM 819 N N . LYS A 1 106 ? -12.692 -0.874 10.114 1.00 97.81 106 LYS A N 1
ATOM 820 C CA . LYS A 1 106 ? -13.414 0.260 10.700 1.00 97.81 106 LYS A CA 1
ATOM 821 C C . LYS A 1 106 ? -12.693 0.736 11.954 1.00 97.81 106 LYS A C 1
ATOM 823 O O . LYS A 1 106 ? -12.475 -0.069 12.857 1.00 97.81 106 LYS A O 1
ATOM 828 N N . THR A 1 107 ? -12.320 2.016 12.006 1.00 96.81 107 THR A N 1
ATOM 829 C CA . THR A 1 107 ? -11.729 2.614 13.214 1.00 96.81 107 THR A CA 1
ATOM 830 C C . THR A 1 107 ? -12.691 2.513 14.387 1.00 96.81 107 THR A C 1
ATOM 832 O O . THR A 1 107 ? -13.913 2.459 14.221 1.00 96.81 107 THR A O 1
ATOM 835 N N . LEU A 1 108 ? -12.133 2.473 15.595 1.00 96.00 108 LEU A N 1
ATOM 836 C CA . LEU A 1 108 ? -12.952 2.374 16.796 1.00 96.00 108 LEU A CA 1
ATOM 837 C C . LEU A 1 108 ? -13.786 3.647 16.983 1.00 96.00 108 LEU A C 1
ATOM 839 O O . LEU A 1 108 ? -13.451 4.728 16.494 1.00 96.00 108 LEU A O 1
ATOM 843 N N . ASN A 1 109 ? -14.881 3.537 17.724 1.00 92.81 109 ASN A N 1
ATOM 844 C CA . ASN A 1 109 ? -15.642 4.715 18.115 1.00 92.81 109 ASN A CA 1
ATOM 845 C C . ASN A 1 109 ? -14.816 5.565 19.098 1.00 92.81 109 ASN A C 1
ATOM 847 O O . ASN A 1 109 ? -14.128 5.020 19.966 1.00 92.81 109 ASN A O 1
ATOM 851 N N . CYS A 1 110 ? -14.887 6.895 18.995 1.00 72.94 110 CYS A N 1
ATOM 852 C CA . CYS A 1 110 ? -14.279 7.754 19.999 1.00 72.94 110 CYS A CA 1
ATOM 853 C C . CYS A 1 110 ? -15.080 7.593 21.291 1.00 72.94 110 CYS A C 1
ATOM 855 O O . CYS A 1 110 ? -16.238 7.998 21.398 1.00 72.94 110 CYS A O 1
ATOM 857 N N . ILE A 1 111 ? -14.490 6.950 22.294 1.00 68.06 111 ILE A N 1
ATOM 858 C CA . ILE A 1 111 ? -15.140 6.850 23.594 1.00 68.06 111 ILE A CA 1
ATOM 859 C C . ILE A 1 111 ? -15.155 8.263 24.180 1.00 68.06 111 ILE A C 1
ATOM 861 O O . ILE A 1 111 ? -14.205 8.704 24.818 1.00 68.06 111 ILE A O 1
ATOM 865 N N . ARG A 1 112 ? -16.248 9.003 23.975 1.00 57.47 112 ARG A N 1
ATOM 866 C CA . ARG A 1 112 ? -16.552 10.175 24.789 1.00 57.47 112 ARG A CA 1
ATOM 867 C C . ARG A 1 112 ? -17.013 9.644 26.138 1.00 57.47 112 ARG A C 1
ATOM 869 O O . ARG A 1 112 ? -18.216 9.524 26.375 1.00 57.47 112 ARG A O 1
ATOM 876 N N . THR A 1 113 ? -16.072 9.270 27.004 1.00 39.91 113 THR A N 1
ATOM 877 C CA . THR A 1 113 ? -16.388 8.989 28.404 1.00 39.91 113 THR A CA 1
ATOM 878 C C . THR A 1 113 ? -17.172 10.186 28.929 1.00 39.91 113 THR A C 1
ATOM 880 O O . THR A 1 113 ? -16.723 11.330 28.861 1.00 39.91 113 THR A O 1
ATOM 883 N N . LYS A 1 114 ? -18.393 9.949 29.422 1.00 44.12 114 LYS A N 1
ATOM 884 C CA . LYS A 1 114 ? -19.181 10.991 30.100 1.00 44.12 114 LYS A CA 1
ATOM 885 C C . LYS A 1 114 ? -18.421 11.578 31.309 1.00 44.12 114 LYS A C 1
ATOM 887 O O . LYS A 1 114 ? -18.784 12.662 31.754 1.00 44.12 114 LYS A O 1
ATOM 892 N N . GLU A 1 115 ? -17.352 10.919 31.768 1.00 45.19 115 GLU A N 1
ATOM 893 C CA . GLU A 1 115 ? -16.377 11.392 32.760 1.00 45.19 115 GLU A CA 1
ATOM 894 C C . GLU A 1 115 ? -15.678 12.712 32.383 1.00 45.19 115 GLU A C 1
ATOM 896 O O . GLU A 1 115 ? -15.432 13.532 33.261 1.00 45.19 115 GLU A O 1
ATOM 901 N N . SER A 1 116 ? -15.400 12.992 31.099 1.00 43.34 116 SER A N 1
ATOM 902 C CA . SER A 1 116 ? -14.650 14.209 30.720 1.00 43.34 116 SER A CA 1
ATOM 903 C C . SER A 1 116 ? -15.457 15.511 30.839 1.00 43.34 116 SER A C 1
ATOM 905 O O . SER A 1 116 ? -14.898 16.598 30.733 1.00 43.34 116 SER A O 1
ATOM 907 N N . ARG A 1 117 ? -16.767 15.423 31.127 1.00 48.84 117 ARG A N 1
ATOM 908 C CA . ARG A 1 117 ? -17.620 16.565 31.516 1.00 48.84 117 ARG A CA 1
ATOM 909 C C . ARG A 1 117 ? -17.698 16.792 33.033 1.00 48.84 117 ARG A C 1
ATOM 911 O O . ARG A 1 117 ? -18.471 17.638 33.474 1.00 48.84 117 ARG A O 1
ATOM 918 N N . LYS A 1 118 ? -16.923 16.054 33.832 1.00 48.22 118 LYS A N 1
ATOM 919 C CA . LYS A 1 118 ? -16.774 16.254 35.278 1.00 48.22 118 LYS A CA 1
ATOM 920 C C . LYS A 1 118 ? -15.297 16.200 35.675 1.00 48.22 118 LYS A C 1
ATOM 922 O O . LYS A 1 118 ? -14.899 15.355 36.465 1.00 48.22 118 LYS A O 1
ATOM 927 N N . LEU A 1 119 ? -14.476 17.108 35.158 1.00 45.06 119 LEU A N 1
ATOM 928 C CA . LEU A 1 119 ? -13.260 17.457 35.892 1.00 45.06 119 LEU A CA 1
ATOM 929 C C . LEU A 1 119 ? -13.660 18.512 36.933 1.00 45.06 119 LEU A C 1
ATOM 931 O O . LEU A 1 119 ? -14.098 19.594 36.534 1.00 45.06 119 LEU A O 1
ATOM 935 N N . PRO A 1 120 ? -13.609 18.221 38.247 1.00 41.94 120 PRO A N 1
ATOM 936 C CA . PRO A 1 120 ? -13.786 19.258 39.247 1.00 41.94 120 PRO A CA 1
ATOM 937 C C . PRO A 1 120 ? -12.632 20.252 39.107 1.00 41.94 120 PRO A C 1
ATOM 939 O O . PRO A 1 120 ? -11.472 19.870 38.967 1.00 41.94 120 PRO A O 1
ATOM 942 N N . ASN A 1 121 ? -12.984 21.534 39.109 1.00 44.44 121 ASN A N 1
ATOM 943 C CA . ASN A 1 121 ? -12.053 22.650 39.118 1.00 44.44 121 ASN A CA 1
ATOM 944 C C . ASN A 1 121 ? -11.030 22.452 40.253 1.00 44.44 121 ASN A C 1
ATOM 946 O O . ASN A 1 121 ? -11.402 22.440 41.428 1.00 44.44 121 ASN A O 1
ATOM 950 N N . TRP A 1 122 ? -9.758 22.253 39.903 1.00 38.91 122 TRP A N 1
ATOM 951 C CA . TRP A 1 122 ? -8.664 22.123 40.862 1.00 38.91 122 TRP A CA 1
ATOM 952 C C . TRP A 1 122 ? -8.356 23.502 41.459 1.00 38.91 122 TRP A C 1
ATOM 954 O O . TRP A 1 122 ? -7.426 24.182 41.043 1.00 38.91 122 TRP A O 1
ATOM 964 N N . ASN A 1 123 ? -9.133 23.911 42.463 1.00 43.72 123 ASN A N 1
ATOM 965 C CA . ASN A 1 123 ? -8.698 24.917 43.428 1.00 43.72 123 ASN A CA 1
ATOM 966 C C . ASN A 1 123 ? -8.052 24.191 44.606 1.00 43.72 123 ASN A C 1
ATOM 968 O O . ASN A 1 123 ? -8.647 24.020 45.669 1.00 43.72 123 ASN A O 1
ATOM 972 N N . TYR A 1 124 ? -6.805 23.766 44.428 1.00 41.53 124 TYR A N 1
ATOM 973 C CA . TYR A 1 124 ? -5.942 23.600 45.587 1.00 41.53 124 TYR A CA 1
ATOM 974 C C . TYR A 1 124 ? -5.578 25.016 45.987 1.00 41.53 124 TYR A C 1
ATOM 976 O O . TYR A 1 124 ? -4.906 25.678 45.211 1.00 41.53 124 TYR A O 1
ATOM 984 N N . TRP A 1 125 ? -6.133 25.477 47.107 1.00 44.69 125 TRP A N 1
ATOM 985 C CA . TRP A 1 125 ? -5.571 26.347 48.154 1.00 44.69 125 TRP A CA 1
ATOM 986 C C . TRP A 1 125 ? -6.730 26.687 49.106 1.00 44.69 125 TRP A C 1
ATOM 988 O O . TRP A 1 125 ? -7.282 27.783 49.098 1.00 44.69 125 TRP A O 1
ATOM 998 N N . ALA A 1 126 ? -7.115 25.722 49.939 1.00 38.22 126 ALA A N 1
ATOM 999 C CA . ALA A 1 126 ? -7.830 25.991 51.180 1.00 38.22 126 ALA A CA 1
ATOM 1000 C C . ALA A 1 126 ? -7.040 25.304 52.297 1.00 38.22 126 ALA A C 1
ATOM 1002 O O . ALA A 1 126 ? -6.791 24.100 52.252 1.00 38.22 126 ALA A O 1
ATOM 1003 N N . LYS A 1 127 ? -6.543 26.120 53.226 1.00 47.59 127 LYS A N 1
ATOM 1004 C CA . LYS A 1 127 ? -5.696 25.736 54.361 1.00 47.59 127 LYS A CA 1
ATOM 1005 C C . LYS A 1 127 ? -6.409 24.698 55.250 1.00 47.59 127 LYS A C 1
ATOM 1007 O O . LYS A 1 127 ? -7.632 24.781 55.361 1.00 47.59 127 LYS A O 1
ATOM 1012 N N . PRO A 1 128 ? -5.703 23.771 55.926 1.00 41.09 128 PRO A N 1
ATOM 1013 C CA . PRO A 1 128 ? -6.333 22.982 56.979 1.00 41.09 128 PRO A CA 1
ATOM 1014 C C . PRO A 1 128 ? -6.738 23.893 58.147 1.00 41.09 128 PRO A C 1
ATOM 1016 O O . PRO A 1 128 ? -5.998 24.798 58.534 1.00 41.09 128 PRO A O 1
ATOM 1019 N N . ALA A 1 129 ? -7.954 23.658 58.638 1.00 42.25 129 ALA A N 1
ATOM 1020 C CA . ALA A 1 129 ? -8.592 24.366 59.735 1.00 42.25 129 ALA A CA 1
ATOM 1021 C C . ALA A 1 129 ? -7.902 24.103 61.083 1.00 42.25 129 ALA A C 1
ATOM 1023 O O . ALA A 1 129 ? -7.316 23.048 61.320 1.00 42.25 129 ALA A O 1
ATOM 1024 N N . GLU A 1 130 ? -8.008 25.095 61.955 1.00 42.75 130 GLU A N 1
ATOM 1025 C CA . GLU A 1 130 ? -7.450 25.152 63.299 1.00 42.75 130 GLU A CA 1
ATOM 1026 C C . GLU A 1 130 ? -8.377 24.487 64.344 1.00 42.75 130 GLU A C 1
ATOM 1028 O O . GLU A 1 130 ? -9.595 24.620 64.264 1.00 42.75 130 GLU A O 1
ATOM 1033 N N . ALA A 1 131 ? -7.741 23.832 65.331 1.00 39.72 131 ALA A N 1
ATOM 1034 C CA . ALA A 1 131 ? -8.174 23.476 66.699 1.00 39.72 131 ALA A CA 1
ATOM 1035 C C . ALA A 1 131 ? -9.236 22.372 66.968 1.00 39.72 131 ALA A C 1
ATOM 1037 O O . ALA A 1 131 ? -10.402 22.498 66.607 1.00 39.72 131 ALA A O 1
ATOM 1038 N N . LEU A 1 132 ? -8.844 21.347 67.757 1.00 39.19 132 LEU A N 1
ATOM 1039 C CA . LEU A 1 132 ? -9.271 21.118 69.164 1.00 39.19 132 LEU A CA 1
ATOM 1040 C C . LEU A 1 132 ? -8.898 19.702 69.674 1.00 39.19 132 LEU A C 1
ATOM 1042 O O . LEU A 1 132 ? -9.536 18.722 69.287 1.00 39.19 132 LEU A O 1
ATOM 1046 N N . ARG A 1 133 ? -7.943 19.604 70.611 1.00 39.62 133 ARG A N 1
ATOM 1047 C CA . ARG A 1 133 ? -8.174 19.134 71.993 1.00 39.62 133 ARG A CA 1
ATOM 1048 C C . ARG A 1 133 ? -6.969 19.419 72.882 1.00 39.62 133 ARG A C 1
ATOM 1050 O O . ARG A 1 133 ? -5.837 19.240 72.390 1.00 39.62 133 ARG A O 1
#

Sequence (133 aa):
MEGGIYYYYCKLSAPGAEPVCTNVSTVTVKVQQSRKAPPVPVLVSITPDSITLKDDQNLEYSLDGKKWRGPVFSGLTPDTTYTVYARYVGYFNYEPSLASEPLVVKTLNCIRTKESRKLPNWNYWAKPAEALR

Radius of gyration: 32.18 Å; chains: 1; bounding box: 58×37×125 Å

pLDDT: mean 83.66, std 19.78, range [38.22, 98.69]

Secondary structure (DSSP, 8-state):
---EEEEE--EE--TTS--EEPPPEEEEEPPPBP-PPPPPPPEEEE-SS-EEEPP-TTEEEESSSSS-B-SEE-SPPTT-EEEEEEEEPPBTTBPPPPPPSPEEEEPPP----GGGG---------PPPP---

Foldseek 3Di:
DDWDKDKDWDWDDDPPDDIDIDDIDIDGGQAADADAFDAEWAWDDAAQFKTATDFDPQKWKDQVQPDTHTRIGGRHHGQDKTKMWMWGPADDRYHIYRIYDIDIDTHHHDPPPPCVVDDPDPPPDDDDDDDDD